Protein AF-A0A1C5PLG8-F1 (afdb_monomer_lite)

Secondary structure (DSSP, 8-state):
-EEEEEEETTEEEEEEEETTEEEEEEEEEE-TTS-EEE--SSS--EEEEE---TTSTTSEEEEEETTS-EEEEEEPTTSSEEEE-

Foldseek 3Di:
DKWFWDDDPNFIWIWDDDPPDIDTQATWDQDPVRWTKHDDPDDKIKIWDFPDDPVCTPQKTQMDIPVGDTFMWGHDPPDRMTDTD

Sequence (85 aa):
MEFYFKKSGGKLHLYRKDGLFGEDMGELEETFTGKLKTSKIFGENFELKDISGPFSKGDKYSIKSSKGLDDVIEKKAFSDKYTLK

Radius of gyration: 12.22 Å; chains: 1; bounding box: 34×27×31 Å

Structure (mmCIF, N/CA/C/O backbone):
data_AF-A0A1C5PLG8-F1
#
_entry.id   AF-A0A1C5PLG8-F1
#
loop_
_atom_site.group_PDB
_atom_site.id
_atom_site.type_symbol
_atom_site.label_atom_id
_atom_site.label_alt_id
_atom_site.label_comp_id
_atom_site.label_asym_id
_atom_site.label_entity_id
_atom_site.label_seq_id
_atom_site.pdbx_PDB_ins_code
_atom_site.Cartn_x
_atom_site.Cartn_y
_atom_site.Cartn_z
_atom_site.occupancy
_atom_site.B_iso_or_equiv
_atom_site.auth_seq_id
_atom_site.auth_comp_id
_atom_site.auth_asym_id
_atom_site.auth_atom_id
_atom_site.pdbx_PDB_model_num
ATOM 1 N N . MET A 1 1 ? 3.059 -0.266 -14.624 1.00 86.50 1 MET A N 1
ATOM 2 C CA . MET A 1 1 ? 2.262 0.350 -13.544 1.00 86.50 1 MET A CA 1
ATOM 3 C C . MET A 1 1 ? 3.124 0.439 -12.293 1.00 86.50 1 MET A C 1
ATOM 5 O O . MET A 1 1 ? 3.773 -0.547 -11.955 1.00 86.50 1 MET A O 1
ATOM 9 N N . GLU A 1 2 ? 3.197 1.608 -11.657 1.00 93.56 2 GLU A N 1
ATOM 10 C CA . GLU A 1 2 ? 3.922 1.795 -10.389 1.00 93.56 2 GLU A CA 1
ATOM 11 C C . GLU A 1 2 ? 2.944 2.225 -9.290 1.00 93.56 2 GLU A C 1
ATOM 13 O O . GLU A 1 2 ? 1.958 2.906 -9.565 1.00 93.56 2 GLU A O 1
ATOM 18 N N . PHE A 1 3 ? 3.245 1.881 -8.044 1.00 95.88 3 PHE A N 1
ATOM 19 C CA . PHE A 1 3 ? 2.536 2.358 -6.861 1.00 95.88 3 PHE A CA 1
ATOM 20 C C . PHE A 1 3 ? 3.500 3.123 -5.960 1.00 95.88 3 PHE A C 1
ATOM 22 O O . PHE A 1 3 ? 4.705 2.893 -6.000 1.00 95.88 3 PHE A O 1
ATOM 29 N N . TYR A 1 4 ? 3.005 4.045 -5.148 1.00 95.75 4 TYR A N 1
ATOM 30 C CA . TYR A 1 4 ? 3.803 4.668 -4.093 1.00 95.75 4 TYR A CA 1
ATOM 31 C C . TYR A 1 4 ? 2.902 5.160 -2.971 1.00 95.75 4 TYR A C 1
ATOM 33 O O . TYR A 1 4 ? 1.721 5.442 -3.180 1.00 95.75 4 TYR A O 1
ATOM 41 N N . PHE A 1 5 ? 3.472 5.283 -1.777 1.00 95.69 5 PHE A N 1
ATOM 42 C CA . PHE A 1 5 ? 2.778 5.861 -0.636 1.00 95.69 5 PHE A CA 1
ATOM 43 C C . PHE A 1 5 ? 3.202 7.313 -0.458 1.00 95.69 5 PHE A C 1
ATOM 45 O O . PHE A 1 5 ? 4.380 7.647 -0.585 1.00 95.69 5 PHE A O 1
ATOM 52 N N . LYS A 1 6 ? 2.252 8.193 -0.151 1.00 95.06 6 LYS A N 1
ATOM 53 C CA . LYS A 1 6 ? 2.544 9.605 0.117 1.00 95.06 6 LYS A CA 1
ATOM 54 C C . LYS A 1 6 ? 1.626 10.125 1.210 1.00 95.06 6 LYS A C 1
ATOM 56 O O . LYS A 1 6 ? 0.460 9.749 1.274 1.00 95.06 6 LYS A O 1
ATOM 61 N N . LYS A 1 7 ? 2.147 11.011 2.061 1.00 94.94 7 LYS A N 1
ATOM 62 C CA . LYS A 1 7 ? 1.317 11.731 3.028 1.00 94.94 7 LYS A CA 1
ATOM 63 C C . LYS A 1 7 ? 0.565 12.878 2.345 1.00 94.94 7 LYS A C 1
ATOM 65 O O . LYS A 1 7 ? 1.190 13.711 1.689 1.00 94.94 7 LYS A O 1
ATOM 70 N N . SER A 1 8 ? -0.749 12.935 2.532 1.00 92.00 8 SER A N 1
ATOM 71 C CA . SER A 1 8 ? -1.635 14.018 2.095 1.00 92.00 8 SER A CA 1
ATOM 72 C C . SER A 1 8 ? -2.540 14.404 3.263 1.00 92.00 8 SER A C 1
ATOM 74 O O . SER A 1 8 ? -3.125 13.536 3.902 1.00 92.00 8 SER A O 1
ATOM 76 N N . GLY A 1 9 ? -2.579 15.688 3.633 1.00 89.69 9 GLY A N 1
ATOM 77 C CA . GLY A 1 9 ? -3.375 16.144 4.785 1.00 89.69 9 GLY A CA 1
ATOM 78 C C . GLY A 1 9 ? -3.023 15.457 6.116 1.00 89.69 9 GLY A C 1
ATOM 79 O O . GLY A 1 9 ? -3.894 15.255 6.952 1.00 89.69 9 GLY A O 1
ATOM 80 N N . GLY A 1 10 ? -1.763 15.041 6.298 1.00 93.06 10 GLY A N 1
ATOM 81 C CA . GLY A 1 10 ? -1.303 14.307 7.486 1.00 93.06 10 GLY A CA 1
ATOM 82 C C . GLY A 1 10 ? -1.581 12.799 7.464 1.00 93.06 10 GLY A C 1
ATOM 83 O O . GLY A 1 10 ? -1.060 12.079 8.314 1.00 93.06 10 GLY A O 1
ATOM 84 N N . LYS A 1 11 ? -2.321 12.307 6.469 1.00 95.25 11 LYS A N 1
ATOM 85 C CA . LYS A 1 11 ? -2.717 10.905 6.342 1.00 95.25 11 LYS A CA 1
ATOM 86 C C . LYS A 1 11 ? -1.936 10.195 5.244 1.00 95.25 11 LYS A C 1
ATOM 88 O O . LYS A 1 11 ? -1.483 10.837 4.298 1.00 95.25 11 LYS A O 1
ATOM 93 N N . LEU A 1 12 ? -1.736 8.884 5.366 1.00 96.31 12 LEU A N 1
ATOM 94 C CA . LEU A 1 12 ? -1.043 8.093 4.346 1.00 96.31 12 LEU A CA 1
ATOM 95 C C . LEU A 1 12 ? -2.017 7.732 3.224 1.00 96.31 12 LEU A C 1
ATOM 97 O O . LEU A 1 12 ? -3.124 7.298 3.503 1.00 96.31 12 LEU A O 1
ATOM 101 N N . HIS A 1 13 ? -1.614 7.903 1.971 1.00 97.06 13 HIS A N 1
ATOM 102 C CA . HIS A 1 13 ? -2.424 7.585 0.796 1.00 97.06 13 HIS A CA 1
ATOM 103 C C . HIS A 1 13 ? -1.664 6.653 -0.147 1.00 97.06 13 HIS A C 1
ATOM 105 O O . HIS A 1 13 ? -0.435 6.749 -0.267 1.00 97.06 13 HIS A O 1
ATOM 111 N N . LEU A 1 14 ? -2.402 5.785 -0.840 1.00 96.69 14 LEU A N 1
ATOM 112 C CA . LEU A 1 14 ? -1.896 4.997 -1.961 1.00 96.69 14 LEU A CA 1
ATOM 113 C C . LEU A 1 14 ? -2.034 5.807 -3.245 1.00 96.69 14 LEU A C 1
ATOM 115 O O . LEU A 1 14 ? -3.122 6.264 -3.576 1.00 96.69 14 LEU A O 1
ATOM 119 N N . TYR A 1 15 ? -0.958 5.906 -4.013 1.00 95.69 15 TYR A N 1
ATOM 120 C CA . TYR A 1 15 ? -0.998 6.451 -5.361 1.00 95.69 15 TYR A CA 1
ATOM 121 C C . TYR A 1 15 ? -0.643 5.377 -6.381 1.00 95.69 15 TYR A C 1
ATOM 123 O O . TYR A 1 15 ? 0.283 4.591 -6.171 1.00 95.69 15 TYR A O 1
ATOM 131 N N . ARG A 1 16 ? -1.350 5.387 -7.511 1.00 94.31 16 ARG A N 1
ATOM 132 C CA . ARG A 1 16 ? -1.046 4.578 -8.693 1.00 94.31 16 ARG A CA 1
ATOM 133 C C . ARG A 1 16 ? -0.538 5.502 -9.787 1.00 94.31 16 ARG A C 1
ATOM 135 O O . ARG A 1 16 ? -1.201 6.467 -10.153 1.00 94.31 16 ARG A O 1
ATOM 142 N N . LYS A 1 17 ? 0.646 5.221 -10.318 1.00 90.81 17 LYS A N 1
ATOM 143 C CA . LYS A 1 17 ? 1.221 5.957 -11.441 1.00 90.81 17 LYS A CA 1
ATOM 144 C C . LYS A 1 17 ? 1.050 5.159 -12.725 1.00 90.81 17 LYS A C 1
ATOM 146 O O . LYS A 1 17 ? 1.633 4.079 -12.875 1.00 90.81 17 LYS A O 1
ATOM 151 N N . ASP A 1 18 ? 0.297 5.747 -13.648 1.00 82.00 18 ASP A N 1
ATOM 152 C CA . ASP A 1 18 ? 0.183 5.304 -15.031 1.00 82.00 18 ASP A CA 1
ATOM 153 C C . ASP A 1 18 ? 0.496 6.496 -15.954 1.00 82.00 18 ASP A C 1
ATOM 155 O O . ASP A 1 18 ? -0.248 7.473 -16.021 1.00 82.00 18 ASP A O 1
ATOM 159 N N . GLY A 1 19 ? 1.678 6.490 -16.576 1.00 77.31 19 GLY A N 1
ATOM 160 C CA . GLY A 1 19 ? 2.184 7.624 -17.362 1.00 77.31 19 GLY A CA 1
ATOM 161 C C . GLY A 1 19 ? 2.786 8.776 -16.536 1.00 77.31 19 GLY A C 1
ATOM 162 O O . GLY A 1 19 ? 3.551 8.559 -15.592 1.00 77.31 19 GLY A O 1
ATOM 163 N N . LEU A 1 20 ? 2.517 10.026 -16.940 1.00 71.56 20 LEU A N 1
ATOM 164 C CA . LEU A 1 20 ? 3.152 11.230 -16.373 1.00 71.56 20 LEU A CA 1
ATOM 165 C C . LEU A 1 20 ? 2.604 11.625 -14.992 1.00 71.56 20 LEU A C 1
ATOM 167 O O . LEU A 1 20 ? 3.355 12.180 -14.185 1.00 71.56 20 LEU A O 1
ATOM 171 N N . PHE A 1 21 ? 1.348 11.288 -14.687 1.00 78.00 21 PHE A N 1
ATOM 172 C CA . PHE A 1 21 ? 0.658 11.695 -13.460 1.00 78.00 21 PHE A CA 1
ATOM 173 C C . PHE A 1 21 ? 0.392 10.507 -12.526 1.00 78.00 21 PHE A C 1
ATOM 175 O O . PHE A 1 21 ? 0.250 9.367 -12.963 1.00 78.00 21 PHE A O 1
ATOM 182 N N . GLY A 1 22 ? 0.378 10.778 -11.219 1.00 86.75 22 GLY A N 1
ATOM 183 C CA . GLY A 1 22 ? -0.019 9.813 -10.193 1.00 86.75 22 GLY A CA 1
ATOM 184 C C . GLY A 1 22 ? -1.460 10.059 -9.760 1.00 86.75 22 GLY A C 1
ATOM 185 O O . GLY A 1 22 ? -1.802 11.180 -9.389 1.00 86.75 22 GLY A O 1
ATOM 186 N N . GLU A 1 23 ? -2.284 9.020 -9.801 1.00 92.38 23 GLU A N 1
ATOM 187 C CA . GLU A 1 23 ? -3.675 9.018 -9.351 1.00 92.38 23 GLU A CA 1
ATOM 188 C C . GLU A 1 23 ? -3.745 8.652 -7.861 1.00 92.38 23 GLU A C 1
ATOM 190 O O . GLU A 1 23 ? -3.111 7.687 -7.431 1.00 92.38 23 GLU A O 1
ATOM 195 N N . ASP A 1 24 ? -4.501 9.416 -7.066 1.00 93.88 24 ASP A N 1
ATOM 196 C CA . ASP A 1 24 ? -4.741 9.121 -5.647 1.00 93.88 24 ASP A CA 1
ATOM 197 C C . ASP A 1 24 ? -5.796 8.012 -5.506 1.00 93.88 24 ASP A C 1
ATOM 199 O O . ASP A 1 24 ? -6.997 8.212 -5.733 1.00 93.88 24 ASP A O 1
ATOM 203 N N . MET A 1 25 ? -5.355 6.825 -5.101 1.00 94.62 25 MET A N 1
ATOM 204 C CA . MET A 1 25 ? -6.207 5.652 -4.907 1.00 94.62 25 MET A CA 1
ATOM 205 C C . MET A 1 25 ? -6.909 5.645 -3.546 1.00 94.62 25 MET A C 1
ATOM 207 O O . MET A 1 25 ? -7.823 4.843 -3.354 1.00 94.62 25 MET A O 1
ATOM 211 N N . GLY A 1 26 ? -6.606 6.601 -2.669 1.00 95.69 26 GLY A N 1
ATOM 212 C CA . GLY A 1 26 ? -7.293 6.831 -1.404 1.00 95.69 26 GLY A CA 1
ATOM 213 C C . GLY A 1 26 ? -6.377 6.768 -0.192 1.00 95.69 26 GLY A C 1
ATOM 214 O O . GLY A 1 26 ? -5.251 6.269 -0.248 1.00 95.69 26 GLY A O 1
ATOM 215 N N . GLU A 1 27 ? -6.921 7.258 0.918 1.00 97.06 27 GLU A N 1
ATOM 216 C CA . GLU A 1 27 ? -6.343 7.117 2.250 1.00 97.06 27 GLU A CA 1
ATOM 217 C C . GLU A 1 27 ? -6.173 5.636 2.605 1.00 97.06 27 GLU A C 1
ATOM 219 O O . GLU A 1 27 ? -7.063 4.823 2.348 1.00 97.06 27 GLU A O 1
ATOM 224 N N . LEU A 1 28 ? -5.024 5.306 3.188 1.00 97.12 28 LEU A N 1
ATOM 225 C CA . LEU A 1 28 ? -4.702 3.995 3.722 1.00 97.12 28 LEU A CA 1
ATOM 226 C C . LEU A 1 28 ? -4.960 3.966 5.224 1.00 97.12 28 LEU A C 1
ATOM 228 O O . LEU A 1 28 ? -4.355 4.715 5.991 1.00 97.12 28 LEU A O 1
ATOM 232 N N . GLU A 1 29 ? -5.806 3.032 5.628 1.00 96.56 29 GLU A N 1
ATOM 233 C CA . GLU A 1 29 ? -6.119 2.727 7.016 1.00 96.56 29 GLU A CA 1
ATOM 234 C C . GLU A 1 29 ? -5.462 1.402 7.403 1.00 96.56 29 GLU A C 1
ATOM 236 O O . GLU A 1 29 ? -5.592 0.402 6.690 1.00 96.56 29 GLU A O 1
ATOM 241 N N . GLU A 1 30 ? -4.770 1.377 8.541 1.00 95.56 30 GLU A N 1
ATOM 242 C CA . GLU A 1 30 ? -4.233 0.139 9.100 1.00 95.56 30 GLU A CA 1
ATOM 243 C C . GLU A 1 30 ? -5.339 -0.636 9.830 1.00 95.56 30 GLU A C 1
ATOM 245 O O . GLU A 1 30 ? -6.056 -0.115 10.684 1.00 95.56 30 GLU A O 1
ATOM 250 N N . THR A 1 31 ? -5.495 -1.904 9.472 1.00 93.88 31 THR A N 1
ATOM 251 C CA . THR A 1 31 ? -6.412 -2.837 10.131 1.00 93.88 31 THR A CA 1
ATOM 252 C C . THR A 1 31 ? -5.764 -3.449 11.371 1.00 93.88 31 THR A C 1
ATOM 254 O O . THR A 1 31 ? -4.544 -3.481 11.497 1.00 93.88 31 THR A O 1
ATOM 257 N N . PHE A 1 32 ? -6.563 -4.078 12.237 1.00 90.31 32 PHE A N 1
ATOM 258 C CA . PHE A 1 32 ? -6.041 -4.821 13.394 1.00 90.31 32 PHE A CA 1
ATOM 259 C C . PHE A 1 32 ? -5.053 -5.945 13.018 1.00 90.31 32 PHE A C 1
ATOM 261 O O . PHE A 1 32 ? -4.244 -6.358 13.841 1.00 90.31 32 PHE A O 1
ATOM 268 N N . THR A 1 33 ? -5.117 -6.447 11.777 1.00 88.25 33 THR A N 1
ATOM 269 C CA . THR A 1 33 ? -4.196 -7.471 11.250 1.00 88.25 33 THR A CA 1
ATOM 270 C C . THR A 1 33 ? -2.900 -6.898 10.668 1.00 88.25 33 THR A C 1
ATOM 272 O O . THR A 1 33 ? -2.107 -7.653 10.108 1.00 88.25 33 THR A O 1
ATOM 275 N N . GLY A 1 34 ? -2.695 -5.579 10.736 1.00 90.12 34 GLY A N 1
ATOM 276 C CA . GLY A 1 34 ? -1.538 -4.891 10.152 1.00 90.12 34 GLY A CA 1
ATOM 277 C C . GLY A 1 34 ? -1.595 -4.737 8.628 1.00 90.12 34 GLY A C 1
ATOM 278 O O . GLY A 1 34 ? -0.614 -4.338 8.006 1.00 90.12 34 GLY A O 1
ATOM 279 N N . LYS A 1 35 ? -2.728 -5.068 7.991 1.00 95.38 35 LYS A N 1
ATOM 280 C CA . LYS A 1 35 ? -2.963 -4.749 6.573 1.00 95.38 35 LYS A CA 1
ATOM 281 C C . LYS A 1 35 ? -3.316 -3.279 6.417 1.00 95.38 35 LYS A C 1
ATOM 283 O O . LYS A 1 35 ? -4.040 -2.751 7.258 1.00 95.38 35 LYS A O 1
ATOM 288 N N . LEU A 1 36 ? -2.910 -2.676 5.309 1.00 96.94 36 LEU A N 1
ATOM 289 C CA . LEU A 1 36 ? -3.354 -1.350 4.891 1.00 96.94 36 LEU A CA 1
ATOM 290 C C . LEU A 1 36 ? -4.513 -1.503 3.907 1.00 96.94 36 LEU A C 1
ATOM 292 O O . LEU A 1 36 ? -4.441 -2.341 3.013 1.00 96.94 36 LEU A O 1
ATOM 296 N N . LYS A 1 37 ? -5.572 -0.708 4.029 1.00 97.25 37 LYS A N 1
ATOM 297 C CA . LYS A 1 37 ? -6.685 -0.727 3.070 1.00 97.25 37 LYS A CA 1
ATOM 298 C C . LYS A 1 37 ? -7.152 0.673 2.710 1.00 97.25 37 LYS A C 1
ATOM 300 O O . LYS A 1 37 ? -7.040 1.576 3.531 1.00 97.25 37 LYS A O 1
ATOM 305 N N . THR A 1 38 ? -7.717 0.838 1.520 1.00 96.88 38 THR A N 1
ATOM 306 C CA . THR A 1 38 ? -8.474 2.044 1.171 1.00 96.88 38 THR A CA 1
ATOM 307 C C . THR A 1 38 ? -9.976 1.811 1.354 1.00 96.88 38 THR A C 1
ATOM 309 O O . THR A 1 38 ? -10.478 0.703 1.147 1.00 96.88 38 THR A O 1
ATOM 312 N N . SER A 1 39 ? -10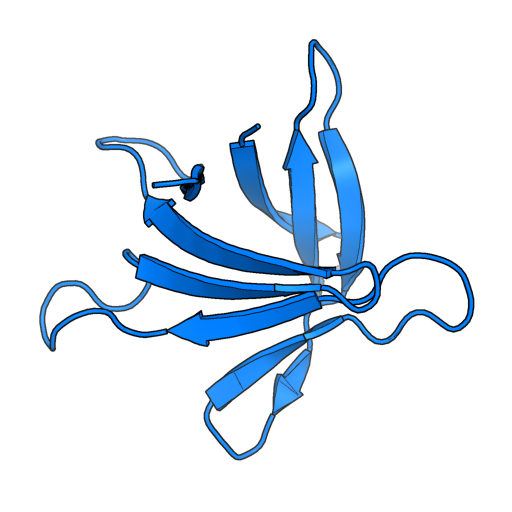.691 2.862 1.767 1.00 92.69 39 SER A N 1
ATOM 313 C CA . SER A 1 39 ? -12.116 2.818 2.136 1.00 92.69 39 SER A CA 1
ATOM 314 C C . SER A 1 39 ? -12.929 3.881 1.373 1.00 92.69 39 SER A C 1
ATOM 316 O O . SER A 1 39 ? -13.594 4.730 1.964 1.00 92.69 39 SER A O 1
ATOM 318 N N . LYS A 1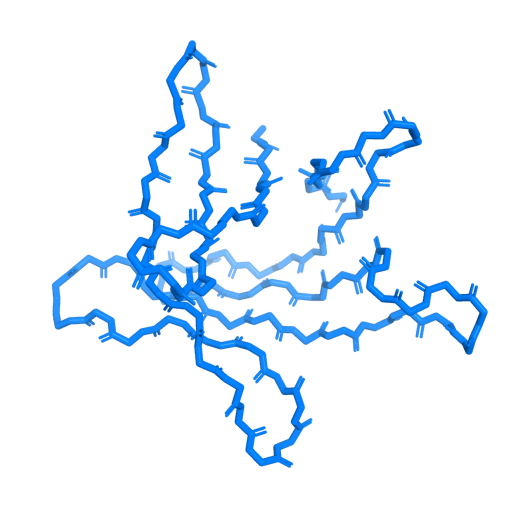 40 ? -12.865 3.883 0.038 1.00 89.94 40 LYS A N 1
ATOM 319 C CA . LYS A 1 40 ? -13.676 4.761 -0.820 1.00 89.94 40 LYS A CA 1
ATOM 320 C C . LYS A 1 40 ? -15.096 4.216 -0.987 1.00 89.94 40 LYS A C 1
ATOM 322 O O . LYS A 1 40 ? -15.290 3.021 -1.202 1.00 89.94 40 LYS A O 1
ATOM 327 N N . ILE A 1 41 ? -16.074 5.125 -0.972 1.00 86.00 41 ILE A N 1
ATOM 328 C CA . ILE A 1 41 ? -17.486 4.830 -1.281 1.00 86.00 41 ILE A CA 1
ATOM 329 C C . ILE A 1 41 ? -17.674 4.587 -2.789 1.00 86.00 41 ILE A C 1
ATOM 331 O O . ILE A 1 41 ? -18.440 3.718 -3.190 1.00 86.00 41 ILE A O 1
ATOM 335 N N . PHE A 1 42 ? -16.941 5.329 -3.625 1.00 84.56 42 PHE A N 1
ATOM 336 C CA . PHE A 1 42 ? -16.965 5.202 -5.081 1.00 84.56 42 PHE A CA 1
ATOM 337 C C . PHE A 1 42 ? -15.548 5.007 -5.623 1.00 84.56 42 PHE A C 1
ATOM 339 O O . PHE A 1 42 ? -14.616 5.700 -5.212 1.00 84.56 42 PHE A O 1
ATOM 346 N N . GLY A 1 43 ? -15.395 4.097 -6.584 1.00 87.81 43 GLY A N 1
ATOM 347 C CA . GLY A 1 43 ? -14.117 3.810 -7.233 1.00 87.81 43 GLY A CA 1
ATOM 348 C C . GLY A 1 43 ? -13.517 2.470 -6.818 1.00 87.81 43 GLY A C 1
ATOM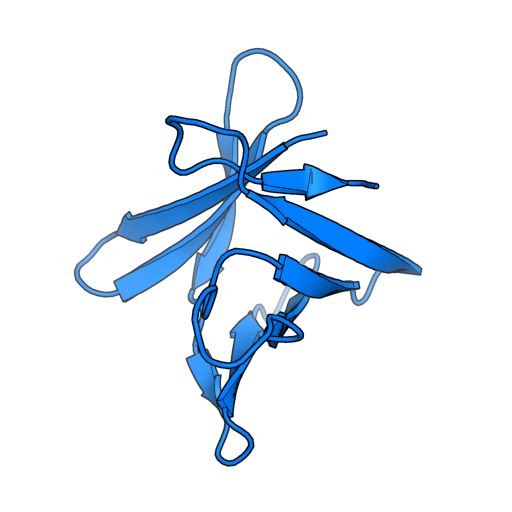 349 O O . GLY A 1 43 ? -14.227 1.538 -6.457 1.00 87.81 43 GLY A O 1
ATOM 350 N N . GLU A 1 44 ? -12.202 2.354 -6.965 1.00 94.06 44 GLU A N 1
ATOM 351 C CA . GLU A 1 44 ? -11.451 1.134 -6.675 1.00 94.06 44 GLU A CA 1
ATOM 352 C C . GLU A 1 44 ? -10.835 1.210 -5.276 1.00 94.06 44 GLU A C 1
ATOM 354 O O . GLU A 1 44 ? -10.076 2.134 -4.979 1.00 94.06 44 GLU A O 1
ATOM 359 N N . ASN A 1 45 ? -11.156 0.224 -4.438 1.00 96.56 45 ASN A N 1
ATOM 360 C CA . ASN A 1 45 ? -10.500 -0.000 -3.155 1.00 96.56 45 ASN A CA 1
ATOM 361 C C . ASN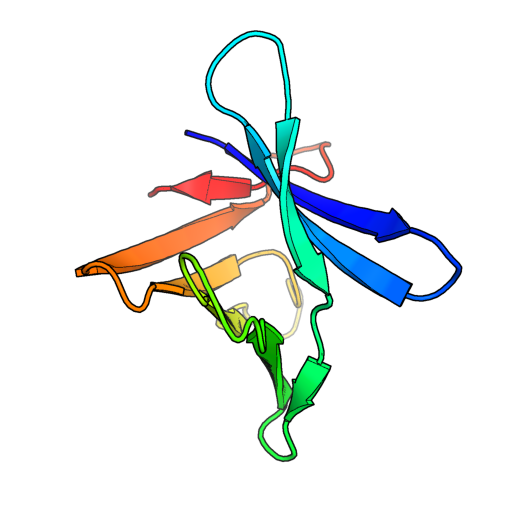 A 1 45 ? -9.360 -1.007 -3.265 1.00 96.56 45 ASN A C 1
ATOM 363 O O . ASN A 1 45 ? -9.423 -1.915 -4.099 1.00 96.56 45 ASN A O 1
ATOM 367 N N . PHE A 1 46 ? -8.366 -0.852 -2.394 1.00 97.25 46 PHE A N 1
ATOM 368 C CA . PHE A 1 46 ? -7.169 -1.678 -2.322 1.00 97.25 46 PHE A CA 1
ATOM 369 C C . PHE A 1 46 ? -6.973 -2.241 -0.922 1.00 97.25 46 PHE A C 1
ATOM 371 O O . PHE A 1 46 ? -7.271 -1.578 0.067 1.00 97.25 46 PHE A O 1
ATOM 378 N N . GLU A 1 47 ? -6.408 -3.437 -0.851 1.00 97.75 47 GLU A N 1
ATOM 379 C CA . GLU A 1 47 ? -5.873 -4.044 0.361 1.00 97.75 47 GLU A CA 1
ATOM 380 C C . GLU A 1 47 ? -4.402 -4.383 0.113 1.00 97.75 47 GLU A C 1
ATOM 382 O O . GLU A 1 47 ? -4.064 -4.994 -0.900 1.00 97.75 47 GLU A O 1
ATOM 387 N N . LEU A 1 48 ? -3.528 -3.981 1.032 1.00 97.75 48 LEU A N 1
ATOM 388 C CA . LEU A 1 48 ? -2.104 -4.264 1.007 1.00 97.75 48 LEU A CA 1
ATOM 389 C C . LEU A 1 48 ? -1.709 -5.008 2.274 1.00 97.75 48 LEU A C 1
ATOM 391 O O . LEU A 1 48 ? -1.934 -4.540 3.393 1.00 97.75 48 LEU A O 1
ATOM 395 N N . LYS A 1 49 ? -1.074 -6.159 2.097 1.00 97.44 49 LYS A N 1
ATOM 396 C CA . LYS A 1 49 ? -0.503 -6.947 3.186 1.00 97.44 49 LYS A CA 1
ATOM 397 C C . LYS A 1 49 ? 1.004 -6.986 3.015 1.00 97.44 49 LYS A C 1
ATOM 399 O O . LYS A 1 49 ? 1.472 -7.493 2.001 1.00 97.44 49 LYS A O 1
ATOM 404 N N . ASP A 1 50 ? 1.739 -6.484 4.002 1.00 96.25 50 ASP A N 1
ATOM 405 C CA . ASP A 1 50 ? 3.194 -6.632 4.040 1.00 96.25 50 ASP A CA 1
ATOM 406 C C . ASP A 1 50 ? 3.540 -8.130 4.103 1.00 96.25 50 ASP A C 1
ATOM 408 O O . ASP A 1 50 ? 3.043 -8.865 4.965 1.00 96.25 50 ASP A O 1
ATOM 412 N N . ILE A 1 51 ? 4.323 -8.588 3.132 1.00 96.25 51 ILE A N 1
ATOM 413 C CA . ILE A 1 51 ? 4.804 -9.970 3.007 1.00 96.25 51 ILE A CA 1
ATOM 414 C C . ILE A 1 51 ? 6.335 -10.021 2.961 1.00 96.25 51 ILE A C 1
ATOM 416 O O . ILE A 1 51 ? 6.918 -11.016 2.525 1.00 96.25 51 ILE A O 1
ATOM 420 N N . SER A 1 52 ? 6.993 -8.943 3.379 1.00 93.69 52 SER A N 1
ATOM 421 C CA . SER A 1 52 ? 8.439 -8.889 3.501 1.00 93.69 52 SER A CA 1
ATOM 422 C C . SER A 1 52 ? 8.985 -9.812 4.587 1.00 93.69 52 SER A C 1
ATOM 424 O O . SER A 1 52 ? 8.293 -10.226 5.518 1.00 93.69 52 SER A O 1
ATOM 426 N N . GLY A 1 53 ? 10.284 -10.096 4.485 1.00 90.25 53 GLY A N 1
ATOM 427 C CA . GLY A 1 53 ? 11.024 -10.784 5.532 1.00 90.25 53 GLY A CA 1
ATOM 428 C C . GLY A 1 53 ? 11.327 -9.875 6.734 1.00 90.25 53 GLY A C 1
ATOM 429 O O . GLY A 1 53 ? 11.146 -8.657 6.665 1.00 90.25 53 GLY A O 1
ATOM 430 N N . PRO A 1 54 ? 11.865 -10.440 7.830 1.00 86.25 54 PRO A N 1
ATOM 431 C CA . PRO A 1 54 ? 12.123 -9.717 9.082 1.00 86.25 54 PRO A CA 1
ATOM 432 C C . PRO A 1 54 ? 13.014 -8.473 8.937 1.00 86.25 54 PRO A C 1
ATOM 434 O O . PRO A 1 54 ? 12.873 -7.525 9.703 1.00 86.25 54 PRO A O 1
ATOM 437 N N . PHE A 1 55 ? 13.916 -8.471 7.951 1.00 89.38 55 PHE A N 1
ATOM 438 C CA . PHE A 1 55 ? 14.884 -7.395 7.704 1.00 89.38 55 PHE A CA 1
ATOM 439 C C . PHE A 1 55 ? 14.522 -6.490 6.517 1.00 89.38 55 PHE A C 1
ATOM 441 O O . PHE A 1 55 ? 15.276 -5.575 6.210 1.00 89.38 55 PHE A O 1
ATOM 448 N N . SER A 1 56 ? 13.392 -6.739 5.850 1.00 89.75 56 SER A N 1
ATOM 449 C CA . SER A 1 56 ? 12.955 -6.008 4.652 1.00 89.75 56 SER A CA 1
ATOM 450 C C . SER A 1 56 ? 11.526 -5.481 4.782 1.00 89.75 56 SER A C 1
ATOM 452 O O . SER A 1 56 ? 10.826 -5.302 3.786 1.00 89.75 56 SER A O 1
ATOM 454 N N . LYS A 1 57 ? 11.049 -5.289 6.021 1.00 91.31 57 LYS A N 1
ATOM 455 C CA . LYS A 1 57 ? 9.673 -4.864 6.311 1.00 91.31 57 LYS A CA 1
ATOM 456 C C . LYS A 1 57 ? 9.298 -3.632 5.480 1.00 91.31 57 LYS A C 1
ATOM 458 O O . LYS A 1 57 ? 10.005 -2.626 5.507 1.00 91.31 57 LYS A O 1
ATOM 463 N N . GLY A 1 58 ? 8.184 -3.721 4.762 1.00 92.31 58 GLY A N 1
ATOM 464 C CA . GLY A 1 58 ? 7.702 -2.677 3.865 1.00 92.31 58 GLY A CA 1
ATOM 465 C C . GLY A 1 58 ? 8.328 -2.659 2.469 1.00 92.31 58 GLY A C 1
ATOM 466 O O . GLY A 1 58 ? 7.981 -1.794 1.676 1.00 92.31 58 GLY A O 1
ATOM 467 N N . ASP A 1 59 ? 9.209 -3.597 2.123 1.00 95.12 59 ASP A N 1
ATOM 468 C CA . ASP A 1 59 ? 9.731 -3.718 0.754 1.00 95.12 59 ASP A CA 1
ATOM 469 C C . ASP A 1 59 ? 8.795 -4.490 -0.186 1.00 95.12 59 ASP A C 1
ATOM 471 O O . ASP A 1 59 ? 8.890 -4.336 -1.404 1.00 95.12 59 ASP A O 1
ATOM 475 N N . LYS A 1 60 ? 7.885 -5.319 0.334 1.00 96.50 60 LYS A N 1
ATOM 476 C CA . LYS A 1 60 ? 7.016 -6.171 -0.478 1.00 96.50 60 LYS A CA 1
ATOM 477 C C . LYS A 1 60 ? 5.622 -6.273 0.115 1.00 96.50 60 LYS A C 1
ATOM 479 O O . LYS A 1 60 ? 5.447 -6.663 1.267 1.00 96.50 60 LYS A O 1
ATOM 484 N N . TYR A 1 61 ? 4.620 -5.998 -0.709 1.00 97.44 61 TYR A N 1
ATOM 485 C CA . TYR A 1 61 ? 3.221 -6.124 -0.330 1.00 97.44 61 TYR A CA 1
ATOM 486 C C . TYR A 1 61 ? 2.491 -7.029 -1.314 1.00 97.44 61 TYR A C 1
ATOM 488 O O . TYR A 1 61 ? 2.626 -6.864 -2.522 1.00 97.44 61 TYR A O 1
ATOM 496 N N . SER A 1 62 ? 1.662 -7.939 -0.812 1.00 97.44 62 SER A N 1
ATOM 497 C CA . SER A 1 62 ? 0.552 -8.452 -1.617 1.00 97.44 62 SER A CA 1
ATOM 498 C C . SER A 1 62 ? -0.471 -7.329 -1.752 1.00 97.44 62 SER A C 1
ATOM 500 O O . SER A 1 62 ? -0.848 -6.735 -0.740 1.00 97.44 62 SER A O 1
ATOM 502 N N . ILE A 1 63 ? -0.883 -7.024 -2.980 1.00 97.50 63 ILE A N 1
ATOM 503 C CA . ILE A 1 63 ? -1.882 -6.010 -3.301 1.00 97.50 63 ILE A CA 1
ATOM 504 C C . ILE A 1 63 ? -3.107 -6.682 -3.916 1.00 97.50 63 ILE A C 1
ATOM 506 O O . ILE A 1 63 ? -3.002 -7.471 -4.852 1.00 97.50 63 ILE A O 1
ATOM 510 N N . LYS A 1 64 ? -4.284 -6.342 -3.402 1.00 97.31 64 LYS A N 1
ATOM 511 C CA . LYS A 1 64 ? -5.566 -6.745 -3.978 1.00 97.31 64 LYS A CA 1
ATOM 512 C C . LYS A 1 64 ? -6.401 -5.515 -4.250 1.00 97.31 64 LYS A C 1
ATOM 514 O O . LYS A 1 64 ? -6.408 -4.601 -3.428 1.00 97.31 64 LYS A O 1
ATOM 519 N N . SER A 1 65 ? -7.131 -5.494 -5.357 1.00 96.25 65 SER A N 1
ATOM 520 C CA . SER A 1 65 ? -8.126 -4.467 -5.627 1.00 96.25 65 SER A CA 1
ATOM 521 C C . SER A 1 65 ? -9.521 -5.046 -5.778 1.00 96.25 65 SER A C 1
ATOM 523 O O . SER A 1 65 ? -9.733 -6.140 -6.298 1.00 96.25 65 SER A O 1
ATOM 525 N N . SER A 1 66 ? -10.506 -4.249 -5.380 1.00 95.62 66 SER A N 1
ATOM 526 C CA . SER A 1 66 ? -11.933 -4.531 -5.598 1.00 95.62 66 SER A CA 1
ATOM 527 C C . SER A 1 66 ? -12.330 -4.702 -7.075 1.00 95.62 66 SER A C 1
ATOM 529 O O . SER A 1 66 ? -13.425 -5.185 -7.348 1.00 95.62 66 SER A O 1
ATOM 531 N N . LYS A 1 67 ? -11.464 -4.316 -8.025 1.00 93.75 67 LYS A N 1
ATOM 532 C CA . LYS A 1 67 ? -11.683 -4.459 -9.473 1.00 93.75 67 LYS A CA 1
ATOM 533 C C . LYS A 1 67 ? -10.909 -5.625 -10.098 1.00 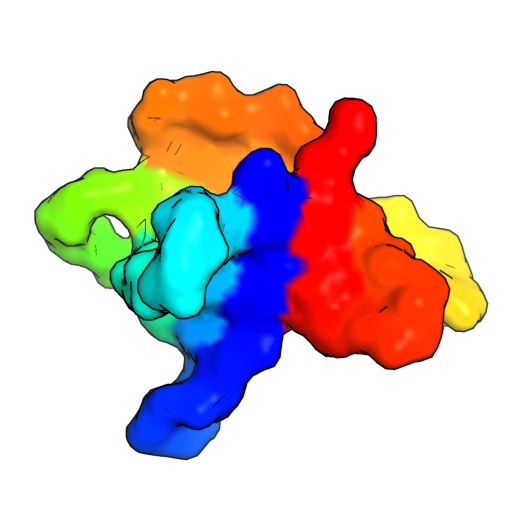93.75 67 LYS A C 1
ATOM 535 O O . LYS A 1 67 ? -10.915 -5.758 -11.318 1.00 93.75 67 LYS A O 1
ATOM 540 N N . GLY A 1 68 ? -10.280 -6.473 -9.282 1.00 93.19 68 GLY A N 1
ATOM 541 C CA . GLY A 1 68 ? -9.694 -7.737 -9.730 1.00 93.19 68 GLY A CA 1
ATOM 542 C C . GLY A 1 68 ? -8.172 -7.757 -9.857 1.00 93.19 68 GLY A C 1
ATOM 543 O O . GLY A 1 68 ? -7.645 -8.773 -10.298 1.00 93.19 68 GLY A O 1
ATOM 544 N N . LEU A 1 69 ? -7.453 -6.699 -9.461 1.00 94.12 69 LEU A N 1
ATOM 545 C CA . LEU A 1 69 ? -6.004 -6.817 -9.269 1.00 94.12 69 LEU A CA 1
ATOM 546 C C . LEU A 1 69 ? -5.747 -7.759 -8.085 1.00 94.12 69 LEU A C 1
ATOM 548 O O . LEU A 1 69 ? -6.306 -7.547 -7.011 1.00 94.12 69 LEU A O 1
ATOM 552 N N . ASP A 1 70 ? -4.901 -8.765 -8.261 1.00 96.44 70 ASP A N 1
ATOM 553 C CA . ASP A 1 70 ? -4.434 -9.651 -7.192 1.00 96.44 70 ASP A CA 1
ATOM 554 C C . ASP A 1 70 ? -2.995 -10.046 -7.510 1.00 96.44 70 ASP A C 1
ATOM 556 O O . ASP A 1 70 ? -2.753 -10.889 -8.371 1.00 96.44 70 ASP A O 1
ATOM 560 N N . ASP A 1 71 ? -2.045 -9.343 -6.902 1.00 96.62 71 ASP A N 1
ATOM 561 C CA . ASP A 1 71 ? -0.643 -9.412 -7.300 1.00 96.62 71 ASP A CA 1
ATOM 562 C C . ASP A 1 71 ? 0.293 -9.046 -6.132 1.00 96.62 71 ASP A C 1
ATOM 564 O O . ASP A 1 71 ? -0.132 -8.835 -4.988 1.00 96.62 71 ASP A O 1
ATOM 568 N N . VAL A 1 72 ? 1.589 -8.956 -6.407 1.00 97.12 72 VAL A N 1
ATOM 569 C CA . VAL A 1 72 ? 2.628 -8.498 -5.494 1.00 97.12 72 VAL A CA 1
ATOM 570 C C . VAL A 1 72 ? 3.258 -7.223 -6.035 1.00 97.12 72 VAL A C 1
ATOM 572 O O . VAL A 1 72 ? 3.635 -7.127 -7.199 1.00 97.12 72 VAL A O 1
ATOM 575 N N . ILE A 1 73 ? 3.425 -6.239 -5.155 1.00 96.88 73 ILE A N 1
ATOM 576 C CA . ILE A 1 73 ? 4.226 -5.051 -5.429 1.00 96.88 73 ILE A CA 1
ATOM 577 C C . ILE A 1 73 ? 5.516 -5.104 -4.619 1.00 96.88 73 ILE A C 1
ATOM 579 O O . ILE A 1 73 ? 5.514 -5.405 -3.425 1.00 96.88 73 ILE A O 1
ATOM 583 N N . GLU A 1 74 ? 6.628 -4.794 -5.273 1.00 97.06 74 GLU A N 1
ATOM 584 C CA . GLU A 1 74 ? 7.956 -4.779 -4.662 1.00 97.06 74 GLU A CA 1
ATOM 585 C C . GLU A 1 74 ? 8.602 -3.408 -4.832 1.00 97.06 74 GLU A C 1
ATOM 587 O O . GLU A 1 74 ? 8.538 -2.804 -5.911 1.00 97.06 74 GLU A O 1
ATOM 592 N N . LYS A 1 75 ? 9.206 -2.912 -3.752 1.00 96.06 75 LYS A N 1
ATOM 593 C CA . LYS A 1 75 ? 9.876 -1.621 -3.693 1.00 96.06 75 LYS A CA 1
ATOM 594 C C . LYS A 1 75 ? 11.073 -1.628 -4.636 1.00 96.06 75 LYS A C 1
ATOM 596 O O . LYS A 1 75 ? 11.892 -2.546 -4.641 1.00 96.06 75 LYS A O 1
ATOM 601 N N . LYS A 1 76 ? 11.188 -0.587 -5.455 1.00 94.31 76 LYS A N 1
ATOM 602 C CA . LYS A 1 76 ? 12.335 -0.404 -6.344 1.00 94.31 76 LYS A CA 1
ATOM 603 C C . LYS A 1 76 ? 13.548 0.000 -5.510 1.00 94.31 76 LYS A C 1
ATOM 605 O O . LYS A 1 76 ? 13.443 0.825 -4.603 1.00 94.31 76 LYS A O 1
ATOM 610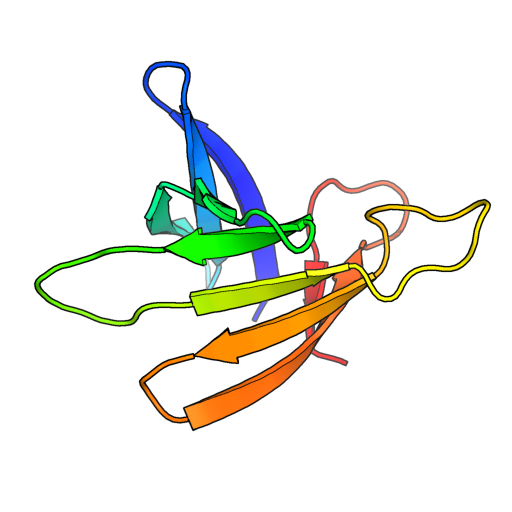 N N . ALA A 1 77 ? 14.716 -0.527 -5.872 1.00 89.62 77 ALA A N 1
ATOM 611 C CA . ALA A 1 77 ? 15.971 -0.115 -5.259 1.00 89.62 77 ALA A CA 1
ATOM 612 C C . ALA A 1 77 ? 16.137 1.413 -5.353 1.00 89.62 77 ALA A C 1
ATOM 614 O O . ALA A 1 77 ? 15.917 2.001 -6.414 1.00 89.62 77 ALA A O 1
ATOM 615 N N . PHE A 1 78 ? 16.515 2.041 -4.236 1.00 86.62 78 PHE A N 1
ATOM 616 C CA . PHE A 1 78 ? 16.746 3.488 -4.130 1.00 86.62 78 PHE A CA 1
ATOM 617 C C . PHE A 1 78 ? 15.531 4.367 -4.502 1.00 86.62 78 PHE A C 1
ATOM 619 O O . PHE A 1 78 ? 15.695 5.492 -4.971 1.00 86.62 78 PHE A O 1
ATOM 626 N N . SER A 1 79 ? 14.302 3.875 -4.309 1.00 89.94 79 SER A N 1
ATOM 627 C CA . SER A 1 79 ? 13.077 4.631 -4.587 1.00 89.94 79 SER A CA 1
ATOM 628 C C . SER A 1 79 ? 11.959 4.298 -3.599 1.00 89.94 79 SER A C 1
ATOM 630 O O . SER A 1 79 ? 11.869 3.178 -3.112 1.00 89.94 79 SER A O 1
ATOM 632 N N . ASP A 1 80 ? 11.044 5.240 -3.367 1.00 89.69 80 ASP A N 1
ATOM 633 C CA . ASP A 1 80 ? 9.824 5.026 -2.565 1.00 89.69 80 ASP A CA 1
ATOM 634 C C . ASP A 1 80 ? 8.655 4.442 -3.372 1.00 89.69 80 ASP A C 1
ATOM 636 O O . ASP A 1 80 ? 7.501 4.433 -2.937 1.00 89.69 80 ASP A O 1
ATOM 640 N N . LYS A 1 81 ? 8.954 3.979 -4.584 1.00 94.69 81 LYS A N 1
ATOM 641 C CA . LYS A 1 81 ? 7.987 3.397 -5.504 1.00 94.69 81 LYS A CA 1
ATOM 642 C C . LYS A 1 81 ? 8.048 1.884 -5.480 1.00 94.69 81 LYS A C 1
ATOM 644 O O . LYS A 1 81 ? 9.113 1.297 -5.316 1.00 94.69 81 LYS A O 1
ATOM 649 N N . TYR A 1 82 ? 6.914 1.283 -5.789 1.00 96.31 82 TYR A N 1
ATOM 650 C CA . TYR A 1 82 ? 6.718 -0.143 -5.924 1.00 96.31 82 TYR A CA 1
ATOM 651 C C . TYR A 1 82 ? 6.290 -0.476 -7.351 1.00 96.31 82 TYR A C 1
ATOM 653 O O . TYR A 1 82 ? 5.582 0.297 -8.001 1.00 96.31 82 TYR A O 1
ATOM 661 N N . THR A 1 83 ? 6.704 -1.633 -7.843 1.00 95.38 83 THR A N 1
ATOM 662 C CA . THR A 1 83 ? 6.310 -2.168 -9.154 1.00 95.38 83 THR A CA 1
ATOM 663 C C . THR A 1 83 ? 5.629 -3.510 -8.982 1.00 95.38 83 THR A C 1
ATOM 665 O O . THR A 1 83 ? 6.073 -4.288 -8.140 1.00 95.38 83 THR A O 1
ATOM 668 N N . LEU A 1 84 ? 4.601 -3.774 -9.796 1.00 93.75 84 LEU A N 1
ATOM 669 C CA . LEU A 1 84 ? 4.022 -5.116 -9.938 1.00 93.75 84 LEU A CA 1
ATOM 670 C C . LEU A 1 84 ? 5.099 -6.118 -10.374 1.00 93.75 84 LEU A C 1
ATOM 672 O O . LEU A 1 84 ? 6.041 -5.727 -11.081 1.00 93.75 84 LEU A O 1
ATOM 676 N N . LYS A 1 85 ? 4.970 -7.369 -9.933 1.00 88.25 85 LYS A N 1
ATOM 677 C CA . LYS A 1 85 ? 5.954 -8.430 -10.149 1.00 88.25 85 LYS A CA 1
ATOM 678 C C . LYS A 1 85 ? 5.365 -9.674 -10.777 1.00 88.25 85 LYS A C 1
ATOM 680 O O . LYS A 1 85 ? 4.343 -10.151 -10.267 1.00 88.25 85 LYS A O 1
#

pLDDT: mean 93.01, std 4.93, range [71.56, 97.75]